Protein AF-A0A238BS65-F1 (afdb_monomer)

Organism: NCBI:txid387005

Mean predicted aligned error: 8.99 Å

Foldseek 3Di:
DPPQLFADDDLVRSCCQFPVVCVVVQVVFHWDFGPVPPPHDGDTDHVVNSNVSNVPRPLVVAQADADADAAEAEDEPPPPRPCQPVRQCSNVVRYPYPHYDYDYD

Nearest PDB structures (foldseek):
  8ptr-assembly1_A  TM=5.669E-01  e=5.454E-01  Homo sapiens
  8sdd-assembly2_B  TM=5.724E-01  e=1.061E+00  Dechloromonas aromatica RCB
  6qhz-assembly1_B  TM=4.611E-01  e=7.607E-01  Rhodopseudomonas palustris CGA009
  8skm-assembly2_C-2  TM=4.854E-01  e=1.385E+00  Lactobacillus helveticus

Radius of gyration: 14.83 Å; Cα contacts (8 Å, |Δi|>4): 124; chains: 1; bounding box: 31×24×40 Å

Sequence (105 aa):
MLLSPGVGLSLKSYIHTVMPQFWEKILAGKNVPHPSVEHRPSILVNRQCLQHFVDTCISNRMTSIPIHCPIRIMHGSDDKINLNLIFTKVFIKKSSSSNAKCEKI

Solvent-accessible surface area (backbone atoms only — not comparable to full-atom values): 6423 Å² total; per-residue (Å²): 134,86,86,63,79,66,61,70,47,53,64,67,58,45,34,60,70,71,42,50,95,43,44,70,47,29,75,71,61,36,75,41,70,48,75,93,35,87,89,52,85,70,51,67,45,32,44,66,63,50,44,52,46,43,75,64,33,63,62,67,75,42,84,60,43,95,40,86,57,78,42,80,46,78,45,61,72,79,55,85,62,84,48,73,61,58,32,52,48,52,49,47,72,27,29,70,36,92,52,68,47,78,48,78,88

Secondary structure (DSSP, 8-state):
----PPTT--HHHHHHHH-GGGHHHHHTT--EE-GGGTTSS--EE-HHHHHHHHHH-HHHH-S-B---S-EEEEE-TT----TTTHHHHHHHHHB--S-EEEEE-

pLDDT: mean 72.05, std 12.77, range [34.56, 91.25]

Structure (mmCIF, N/CA/C/O backbone):
data_AF-A0A238BS65-F1
#
_entry.id   AF-A0A238BS65-F1
#
loop_
_atom_site.group_PDB
_atom_site.id
_atom_site.type_symbol
_atom_site.label_atom_id
_atom_site.label_alt_id
_atom_site.label_comp_id
_atom_site.label_asym_id
_atom_site.label_entity_id
_atom_site.label_seq_id
_atom_site.pdbx_PDB_ins_code
_atom_site.Cartn_x
_atom_site.Cartn_y
_atom_site.Cartn_z
_atom_site.occupancy
_atom_site.B_iso_or_equiv
_atom_site.auth_seq_id
_atom_site.auth_comp_id
_atom_site.auth_asym_id
_atom_site.auth_atom_id
_atom_site.pdbx_PDB_model_num
ATOM 1 N N . MET A 1 1 ? 0.501 -14.663 3.303 1.00 34.56 1 MET A N 1
ATOM 2 C CA . MET A 1 1 ? 1.394 -13.491 3.195 1.00 34.56 1 MET A CA 1
ATOM 3 C C . MET A 1 1 ? 0.520 -12.288 2.878 1.00 34.56 1 MET A C 1
ATOM 5 O O . MET A 1 1 ? 0.063 -12.165 1.751 1.00 34.56 1 MET A O 1
ATOM 9 N N . LEU A 1 2 ? 0.167 -11.489 3.888 1.00 35.56 2 LEU A N 1
ATOM 10 C CA . LEU A 1 2 ? -0.665 -10.297 3.706 1.00 35.56 2 LEU A CA 1
ATOM 11 C C . LEU A 1 2 ? 0.229 -9.162 3.204 1.00 35.56 2 LEU A C 1
ATOM 13 O O . LEU A 1 2 ? 0.840 -8.442 3.986 1.00 35.56 2 LEU A O 1
ATOM 17 N N . LEU A 1 3 ? 0.319 -9.026 1.883 1.00 49.41 3 LEU A N 1
ATOM 18 C CA . LEU A 1 3 ? 0.840 -7.827 1.232 1.00 49.41 3 LEU A CA 1
ATOM 19 C C . LEU A 1 3 ? -0.214 -6.724 1.330 1.00 49.41 3 LEU A C 1
ATOM 21 O O . LEU A 1 3 ? -0.809 -6.355 0.325 1.00 49.41 3 LEU A O 1
ATOM 25 N N . SER A 1 4 ? -0.532 -6.274 2.540 1.00 50.16 4 SER A N 1
ATOM 26 C CA . SER A 1 4 ? -1.461 -5.163 2.717 1.00 50.16 4 SER A CA 1
ATOM 27 C C . SER A 1 4 ? -0.632 -3.880 2.768 1.00 50.16 4 SER A C 1
ATOM 29 O O . SER A 1 4 ? 0.064 -3.667 3.765 1.00 50.16 4 SER A O 1
ATOM 31 N N . PRO A 1 5 ? -0.636 -3.035 1.715 1.00 54.28 5 PRO A N 1
ATOM 32 C CA . PRO A 1 5 ? -0.209 -1.652 1.844 1.00 54.28 5 PRO A CA 1
ATOM 33 C C . PRO A 1 5 ? -0.926 -1.087 3.051 1.00 54.28 5 PRO A C 1
ATOM 35 O O . PRO A 1 5 ? -2.144 -1.208 3.152 1.00 54.28 5 PRO A O 1
ATOM 38 N N . GLY A 1 6 ? -0.199 -0.601 4.048 1.00 58.16 6 GLY A N 1
ATOM 39 C CA . GLY A 1 6 ? -0.918 -0.372 5.285 1.00 58.16 6 GLY A CA 1
ATOM 40 C C . GLY A 1 6 ? -1.960 0.740 5.162 1.00 58.16 6 GLY A C 1
ATOM 41 O O . GLY A 1 6 ? -2.075 1.498 4.193 1.00 58.16 6 GLY A O 1
ATOM 42 N N . VAL A 1 7 ? -2.786 0.750 6.186 1.00 64.50 7 VAL A N 1
ATOM 43 C CA . VAL A 1 7 ? -4.123 1.305 6.171 1.00 64.50 7 VAL A CA 1
ATOM 44 C C . VAL A 1 7 ? -4.115 2.836 6.061 1.00 64.50 7 VAL A C 1
ATOM 46 O O . VAL A 1 7 ? -3.536 3.518 6.899 1.00 64.50 7 VAL A O 1
ATOM 49 N N . GLY A 1 8 ? -4.829 3.393 5.076 1.00 65.88 8 GLY A N 1
ATOM 50 C CA . GLY A 1 8 ? -5.058 4.843 4.979 1.00 65.88 8 GLY A CA 1
ATOM 51 C C . GLY A 1 8 ? -3.931 5.658 4.335 1.00 65.88 8 GLY A C 1
ATOM 52 O O . GLY A 1 8 ? -3.814 6.851 4.611 1.00 65.88 8 GLY A O 1
ATOM 53 N N . LEU A 1 9 ? -3.095 5.047 3.491 1.00 72.06 9 LEU A N 1
ATOM 54 C CA . LEU A 1 9 ? -2.126 5.784 2.673 1.00 72.06 9 LEU A CA 1
ATOM 55 C C . LEU A 1 9 ? -2.671 6.108 1.288 1.00 72.06 9 LEU A C 1
ATOM 57 O O . LEU A 1 9 ? -3.411 5.332 0.683 1.00 72.06 9 LEU A O 1
ATOM 61 N N . SER A 1 10 ? -2.210 7.241 0.761 1.00 79.44 10 SER A N 1
ATOM 62 C CA . SER A 1 10 ? -2.243 7.486 -0.677 1.00 79.44 10 SER A CA 1
ATOM 63 C C . SER A 1 10 ? -1.233 6.582 -1.387 1.00 79.44 10 SER A C 1
ATOM 65 O O . SER A 1 10 ? -0.230 6.168 -0.796 1.00 79.44 10 SER A O 1
ATOM 67 N N . LEU A 1 11 ? -1.443 6.348 -2.684 1.00 81.81 11 LEU A N 1
ATOM 68 C CA . LEU A 1 11 ? -0.494 5.618 -3.525 1.00 81.81 11 LEU A CA 1
ATOM 69 C C . LEU A 1 11 ? 0.925 6.207 -3.430 1.00 81.81 11 LEU A C 1
ATOM 71 O O . LEU A 1 11 ? 1.899 5.474 -3.273 1.00 81.81 11 LEU A O 1
ATOM 75 N N . LYS A 1 12 ? 1.030 7.542 -3.461 1.00 85.12 12 LYS A N 1
ATOM 76 C CA . LYS A 1 12 ? 2.302 8.262 -3.333 1.00 85.12 12 LYS A CA 1
ATOM 77 C C . LYS A 1 12 ? 2.982 7.963 -2.002 1.00 85.12 12 LYS A C 1
ATOM 79 O O . LYS A 1 12 ? 4.139 7.554 -1.980 1.00 85.12 12 LYS A O 1
ATOM 84 N N . SER A 1 13 ? 2.257 8.147 -0.902 1.00 79.38 13 SER A N 1
ATOM 85 C CA . SER A 1 13 ? 2.793 7.930 0.442 1.00 79.38 13 SER A CA 1
ATOM 86 C C . SER A 1 13 ? 3.240 6.480 0.631 1.00 79.38 13 SER A C 1
ATOM 88 O O . SER A 1 13 ? 4.326 6.245 1.142 1.00 79.38 13 SER A O 1
ATOM 90 N N . TYR A 1 14 ? 2.457 5.515 0.144 1.00 79.19 14 TYR A N 1
ATOM 91 C CA . TYR A 1 14 ? 2.821 4.104 0.208 1.00 79.19 14 TYR A CA 1
ATOM 92 C C . TYR A 1 14 ? 4.127 3.793 -0.529 1.00 79.19 14 TYR A C 1
ATOM 94 O O . TYR A 1 14 ? 5.020 3.176 0.052 1.00 79.19 14 TYR A O 1
ATOM 102 N N . ILE A 1 15 ? 4.276 4.248 -1.777 1.00 83.94 15 ILE A N 1
ATOM 103 C CA . ILE A 1 15 ? 5.477 3.952 -2.567 1.00 83.94 15 ILE A CA 1
ATOM 104 C C . ILE A 1 15 ? 6.717 4.586 -1.933 1.00 83.94 15 ILE A C 1
ATOM 106 O O . ILE A 1 15 ? 7.719 3.897 -1.774 1.00 83.94 15 ILE A O 1
ATOM 110 N N . HIS A 1 16 ? 6.648 5.851 -1.507 1.00 84.12 16 HIS A N 1
ATOM 111 C CA . HIS A 1 16 ? 7.779 6.512 -0.846 1.00 84.12 16 HIS A CA 1
ATOM 112 C C . HIS A 1 16 ? 8.190 5.837 0.467 1.00 84.12 16 HIS A C 1
ATOM 114 O O . HIS A 1 16 ? 9.364 5.882 0.824 1.00 84.12 16 HIS A O 1
ATOM 120 N N . THR A 1 17 ? 7.250 5.224 1.189 1.00 75.56 17 THR A N 1
ATOM 121 C CA . THR A 1 17 ? 7.556 4.544 2.452 1.00 75.56 17 THR A CA 1
ATOM 122 C C . THR A 1 17 ? 8.071 3.124 2.247 1.00 75.56 17 THR A C 1
ATOM 124 O O . THR A 1 17 ? 8.999 2.711 2.933 1.00 75.56 17 THR A O 1
ATOM 127 N N . VAL A 1 18 ? 7.461 2.358 1.342 1.00 75.69 18 VAL A N 1
ATOM 128 C CA . VAL A 1 18 ? 7.718 0.914 1.229 1.00 75.69 18 VAL A CA 1
ATOM 129 C C . VAL A 1 18 ? 8.744 0.599 0.152 1.00 75.69 18 VAL A C 1
ATOM 131 O O . VAL A 1 18 ? 9.563 -0.295 0.331 1.00 75.69 18 VAL A O 1
ATOM 134 N N . MET A 1 19 ? 8.718 1.320 -0.965 1.00 82.94 19 MET A N 1
ATOM 135 C CA . MET A 1 19 ? 9.536 1.014 -2.136 1.00 82.94 19 MET A CA 1
ATOM 136 C C . MET A 1 19 ? 9.992 2.279 -2.885 1.00 82.94 19 MET A C 1
ATOM 138 O O . MET A 1 19 ? 9.740 2.409 -4.089 1.00 82.94 19 MET A O 1
ATOM 142 N N . PRO A 1 20 ? 10.668 3.225 -2.202 1.00 85.88 20 PRO A N 1
ATOM 143 C CA . PRO A 1 20 ? 11.045 4.511 -2.790 1.00 85.88 20 PRO A CA 1
ATOM 144 C C . PRO A 1 20 ? 11.887 4.358 -4.062 1.00 85.88 20 PRO A C 1
ATOM 146 O O . PRO A 1 20 ? 11.697 5.101 -5.023 1.00 85.88 20 PRO A O 1
ATOM 149 N N . GLN A 1 21 ? 12.747 3.337 -4.121 1.00 87.50 21 GLN A N 1
ATOM 150 C CA . GLN A 1 21 ? 13.591 3.019 -5.277 1.00 87.50 21 GLN A CA 1
ATOM 151 C C . GLN A 1 21 ? 12.805 2.654 -6.548 1.00 87.50 21 GLN A C 1
ATOM 153 O O . GLN A 1 21 ? 13.362 2.646 -7.646 1.00 87.50 21 GLN A O 1
ATOM 158 N N . PHE A 1 22 ? 11.518 2.326 -6.417 1.00 88.75 22 PHE A N 1
ATOM 159 C CA . PHE A 1 22 ? 10.657 1.932 -7.527 1.00 88.75 22 PHE A CA 1
ATOM 160 C C . PHE A 1 22 ? 9.662 3.015 -7.949 1.00 88.75 22 PHE A C 1
ATOM 162 O O . PHE A 1 22 ? 8.890 2.767 -8.873 1.00 88.75 22 PHE A O 1
ATOM 169 N N . TRP A 1 23 ? 9.712 4.214 -7.356 1.00 88.81 23 TRP A N 1
ATOM 170 C CA . TRP A 1 23 ? 8.797 5.322 -7.661 1.00 88.81 23 TRP A CA 1
ATOM 171 C C . TRP A 1 23 ? 8.659 5.600 -9.163 1.00 88.81 23 TRP A C 1
ATOM 173 O O . TRP A 1 23 ? 7.577 5.424 -9.723 1.00 88.81 23 TRP A O 1
ATOM 183 N N . GLU A 1 24 ? 9.764 5.925 -9.839 1.00 90.88 24 GLU A N 1
ATOM 184 C CA . GLU A 1 24 ? 9.764 6.237 -11.277 1.00 90.88 24 GLU A CA 1
ATOM 185 C C . GLU A 1 24 ? 9.281 5.059 -12.134 1.00 90.88 24 GLU A C 1
ATOM 187 O O . GLU A 1 24 ? 8.542 5.225 -13.105 1.00 90.88 24 GLU A O 1
ATOM 192 N N . LYS A 1 25 ? 9.647 3.829 -11.751 1.00 90.62 25 LYS A N 1
ATOM 193 C CA . LYS A 1 2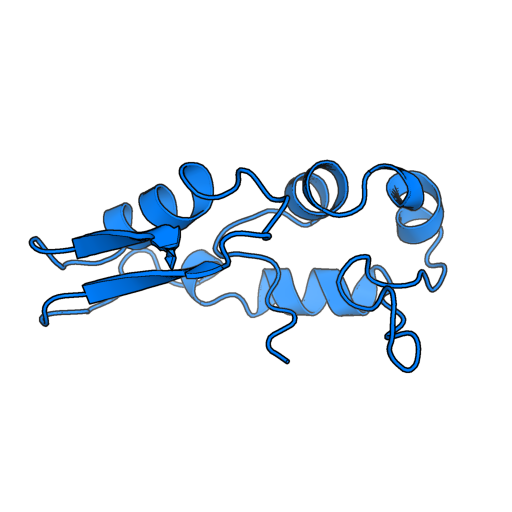5 ? 9.235 2.618 -12.475 1.00 90.62 25 LYS A CA 1
ATOM 194 C C . LYS A 1 25 ? 7.730 2.381 -12.352 1.00 90.62 25 LYS A C 1
ATOM 196 O O . LYS A 1 25 ? 7.094 2.045 -13.348 1.00 90.62 25 LYS A O 1
ATOM 201 N N . ILE A 1 26 ? 7.159 2.591 -11.167 1.00 89.38 26 ILE A N 1
ATOM 202 C CA . ILE A 1 26 ? 5.719 2.460 -10.931 1.00 89.38 26 ILE A CA 1
ATOM 203 C C . ILE A 1 26 ? 4.951 3.570 -11.651 1.00 89.38 26 ILE A C 1
ATOM 205 O O . ILE A 1 26 ? 3.928 3.282 -12.272 1.00 89.38 26 ILE A O 1
ATOM 209 N N . LEU A 1 27 ? 5.437 4.818 -11.627 1.00 88.25 27 LEU A N 1
ATOM 210 C CA . LEU A 1 27 ? 4.818 5.918 -12.376 1.00 88.25 27 LEU A CA 1
ATOM 211 C C . LEU A 1 27 ? 4.775 5.636 -13.881 1.00 88.25 27 LEU A C 1
ATOM 213 O O . LEU A 1 27 ? 3.750 5.888 -14.514 1.00 88.25 27 LEU A O 1
ATOM 217 N N . ALA A 1 28 ? 5.838 5.032 -14.415 1.00 90.69 28 ALA A N 1
ATOM 218 C CA . ALA A 1 28 ? 5.922 4.567 -15.797 1.00 90.69 28 ALA A CA 1
ATOM 219 C C . ALA A 1 28 ? 5.097 3.292 -16.089 1.00 90.69 28 ALA A C 1
ATOM 221 O O . ALA A 1 28 ? 5.210 2.731 -17.176 1.00 90.69 28 ALA A O 1
ATOM 222 N N . GLY A 1 29 ? 4.304 2.794 -15.131 1.00 88.44 29 GLY A N 1
ATOM 223 C CA . GLY A 1 29 ? 3.448 1.617 -15.302 1.00 88.44 29 GLY A CA 1
ATOM 224 C C . GLY A 1 29 ? 4.194 0.280 -15.337 1.00 88.44 29 GLY A C 1
ATOM 225 O O . GLY A 1 29 ? 3.603 -0.736 -15.697 1.00 88.44 29 GLY A O 1
ATOM 226 N N . LYS A 1 30 ? 5.480 0.250 -14.967 1.00 91.25 30 LYS A N 1
ATOM 227 C CA . LYS A 1 30 ? 6.279 -0.981 -14.973 1.00 91.25 30 LYS A CA 1
ATOM 228 C C . LYS A 1 30 ? 5.938 -1.864 -13.774 1.00 91.25 30 LYS A C 1
ATOM 230 O O . LYS A 1 30 ? 5.637 -1.379 -12.683 1.00 91.25 30 LYS A O 1
ATOM 235 N N . ASN A 1 31 ? 6.062 -3.170 -13.981 1.00 89.94 31 ASN A N 1
ATOM 236 C CA . ASN A 1 31 ? 6.016 -4.160 -12.913 1.00 89.94 31 ASN A CA 1
ATOM 237 C C . ASN A 1 31 ? 7.324 -4.115 -12.109 1.00 89.94 31 ASN A C 1
ATOM 239 O O . ASN A 1 31 ? 8.413 -4.119 -12.690 1.00 89.94 31 ASN A O 1
ATOM 243 N N . VAL A 1 32 ? 7.224 -4.084 -10.782 1.00 88.00 32 VAL A N 1
ATOM 244 C CA . VAL A 1 32 ? 8.373 -4.054 -9.866 1.00 88.00 32 VAL A CA 1
ATOM 245 C C . VAL A 1 32 ? 8.217 -5.107 -8.771 1.00 88.00 32 VAL A C 1
ATOM 247 O O . VAL A 1 32 ? 7.090 -5.395 -8.368 1.00 88.00 32 VAL A O 1
ATOM 250 N N . PRO A 1 33 ? 9.312 -5.703 -8.274 1.00 84.62 33 PRO A N 1
ATOM 251 C CA . PRO A 1 33 ? 9.231 -6.665 -7.184 1.00 84.62 33 PRO A CA 1
ATOM 252 C C . PRO A 1 33 ? 8.838 -5.968 -5.876 1.00 84.62 33 PRO A C 1
ATOM 254 O O . PRO A 1 33 ? 9.400 -4.932 -5.518 1.00 84.62 33 PRO A O 1
ATOM 257 N N . HIS A 1 34 ? 7.887 -6.546 -5.143 1.00 79.44 34 HIS A N 1
ATOM 258 C CA . HIS A 1 34 ? 7.542 -6.062 -3.810 1.00 79.44 34 HIS A CA 1
ATOM 259 C C . HIS A 1 34 ? 8.700 -6.350 -2.825 1.00 79.44 34 HIS A C 1
ATOM 261 O O . HIS A 1 34 ? 9.229 -7.456 -2.812 1.00 79.44 34 HIS A O 1
ATOM 267 N N . PRO A 1 35 ? 9.106 -5.413 -1.955 1.00 70.75 35 PRO A N 1
ATOM 268 C CA . PRO A 1 35 ? 10.269 -5.593 -1.076 1.00 70.75 35 PRO A CA 1
ATOM 269 C C . PRO A 1 35 ? 10.087 -6.698 -0.022 1.00 70.75 35 PRO A C 1
ATOM 271 O O . PRO A 1 35 ? 11.059 -7.297 0.415 1.00 70.75 35 PRO A O 1
ATOM 274 N N . SER A 1 36 ? 8.851 -7.034 0.359 1.00 66.00 36 SER A N 1
ATOM 275 C CA . SER A 1 36 ? 8.574 -8.108 1.333 1.00 66.00 36 SER A CA 1
ATOM 276 C C . SER A 1 36 ? 8.853 -9.540 0.845 1.00 66.00 36 SER A C 1
ATOM 278 O O . SER A 1 36 ? 8.652 -10.468 1.621 1.00 66.00 36 SER A O 1
ATOM 280 N N . VAL A 1 37 ? 9.264 -9.755 -0.412 1.00 62.62 37 VAL A N 1
ATOM 281 C CA . VAL A 1 37 ? 9.516 -11.095 -0.993 1.0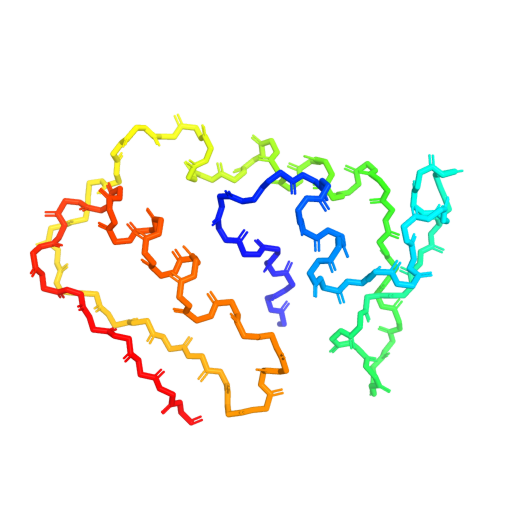0 62.62 37 VAL A CA 1
ATOM 282 C C . VAL A 1 37 ? 11.002 -11.389 -1.254 1.00 62.62 37 VAL A C 1
ATOM 284 O O . VAL A 1 37 ? 11.300 -12.172 -2.148 1.00 62.62 37 VAL A O 1
ATOM 287 N N . GLU A 1 38 ? 11.941 -10.845 -0.464 1.00 55.97 38 GLU A N 1
ATOM 288 C CA . GLU A 1 38 ? 13.400 -11.078 -0.626 1.00 55.97 38 GLU A CA 1
ATOM 289 C C . GLU A 1 38 ? 13.812 -12.568 -0.785 1.00 55.97 38 GLU A C 1
ATOM 291 O O . GLU A 1 38 ? 14.864 -12.843 -1.358 1.00 55.97 38 GLU A O 1
ATOM 296 N N . HIS A 1 39 ? 12.981 -13.542 -0.372 1.00 58.91 39 HIS A N 1
ATOM 297 C CA . HIS A 1 39 ? 13.283 -14.985 -0.434 1.00 58.91 39 HIS A CA 1
ATOM 298 C C . HIS A 1 39 ? 12.170 -15.885 -1.024 1.00 58.91 39 HIS A C 1
ATOM 300 O O . HIS A 1 39 ? 12.121 -17.079 -0.730 1.00 58.91 39 HIS A O 1
ATOM 306 N N . ARG A 1 40 ? 11.229 -15.348 -1.815 1.00 57.56 40 ARG A N 1
ATOM 307 C CA . ARG A 1 40 ? 10.088 -16.106 -2.396 1.00 57.56 40 ARG A CA 1
ATOM 308 C C . ARG A 1 40 ? 9.845 -15.704 -3.858 1.00 57.56 40 ARG A C 1
ATOM 310 O O . ARG A 1 40 ? 10.384 -14.675 -4.262 1.00 57.56 40 ARG A O 1
ATOM 317 N N . PRO A 1 41 ? 9.060 -16.464 -4.662 1.00 59.28 41 PRO A N 1
ATOM 318 C CA . PRO A 1 41 ? 8.695 -16.040 -6.015 1.00 59.28 41 PRO A CA 1
ATOM 319 C C . PRO A 1 41 ? 8.243 -14.580 -6.002 1.00 59.28 41 PRO A C 1
ATOM 321 O O . PRO A 1 41 ? 7.387 -14.186 -5.205 1.00 59.28 41 PRO A O 1
ATOM 324 N N . SER A 1 42 ? 8.909 -13.776 -6.827 1.00 66.81 42 SER A N 1
ATOM 325 C CA . SER A 1 42 ? 8.826 -12.325 -6.802 1.00 66.81 42 SER A CA 1
ATOM 326 C C . SER A 1 42 ? 7.410 -11.884 -7.144 1.00 66.81 42 SER A C 1
ATOM 328 O O . SER A 1 42 ? 6.981 -11.904 -8.295 1.00 66.81 42 SER A O 1
ATOM 330 N N . ILE A 1 43 ? 6.663 -11.471 -6.122 1.00 76.31 43 ILE A N 1
ATOM 331 C CA . ILE A 1 43 ? 5.373 -10.826 -6.321 1.00 76.31 43 ILE A CA 1
ATOM 332 C C . ILE A 1 43 ? 5.641 -9.481 -6.986 1.00 76.31 43 ILE A C 1
ATOM 334 O O . ILE A 1 43 ? 6.279 -8.596 -6.407 1.00 76.31 43 ILE A O 1
ATOM 338 N N . LEU A 1 44 ? 5.174 -9.361 -8.223 1.00 84.94 44 LEU A N 1
ATOM 339 C CA . LEU A 1 44 ? 5.267 -8.142 -9.000 1.00 84.94 44 LEU A CA 1
ATOM 340 C C . LEU A 1 44 ? 4.056 -7.261 -8.713 1.00 84.94 44 LEU A C 1
ATOM 342 O O . LEU A 1 44 ? 2.914 -7.715 -8.754 1.00 84.94 44 LEU A O 1
ATOM 346 N N . VAL A 1 45 ? 4.317 -5.989 -8.448 1.00 86.44 45 VAL A N 1
ATOM 347 C CA . VAL A 1 45 ? 3.295 -4.958 -8.284 1.00 86.44 45 VAL A CA 1
ATOM 348 C C . VAL A 1 45 ? 3.463 -3.893 -9.356 1.00 86.44 45 VAL A C 1
ATOM 350 O O . VAL A 1 45 ? 4.566 -3.634 -9.834 1.00 86.44 45 VAL A O 1
ATOM 353 N N . ASN A 1 46 ? 2.360 -3.260 -9.732 1.00 88.88 46 ASN A N 1
ATOM 354 C CA . ASN A 1 46 ? 2.348 -2.110 -10.625 1.00 88.88 46 ASN A CA 1
ATOM 355 C C . ASN A 1 46 ? 1.372 -1.053 -10.110 1.00 88.88 46 ASN A C 1
ATOM 357 O O . ASN A 1 46 ? 0.649 -1.262 -9.131 1.00 88.88 46 ASN A O 1
ATOM 361 N N . ARG A 1 47 ? 1.339 0.090 -10.796 1.00 89.19 47 ARG A N 1
ATOM 362 C CA . ARG A 1 47 ? 0.483 1.219 -10.429 1.00 89.19 47 ARG A CA 1
ATOM 363 C C . ARG A 1 47 ? -0.989 0.832 -10.293 1.00 89.19 47 ARG A C 1
ATOM 365 O O . ARG A 1 47 ? -1.622 1.278 -9.345 1.00 89.19 47 ARG A O 1
ATOM 372 N N . GLN A 1 48 ? -1.527 0.027 -11.206 1.00 89.31 48 GLN A N 1
ATOM 373 C CA . GLN A 1 48 ? -2.944 -0.335 -11.202 1.00 89.31 48 GLN A CA 1
ATOM 374 C C . GLN A 1 48 ? -3.295 -1.198 -9.988 1.00 89.31 48 GLN A C 1
ATOM 376 O O . GLN A 1 48 ? -4.270 -0.908 -9.301 1.00 89.31 48 GLN A O 1
ATOM 381 N N . CYS A 1 49 ? -2.478 -2.208 -9.680 1.00 85.06 49 CYS A N 1
ATOM 382 C CA . CYS A 1 49 ? -2.679 -3.058 -8.506 1.00 85.06 49 CYS A CA 1
ATOM 383 C C . CYS A 1 49 ? -2.626 -2.244 -7.206 1.00 85.06 49 CYS A C 1
ATOM 385 O O . CYS A 1 49 ? -3.477 -2.404 -6.331 1.00 85.06 49 CYS A O 1
ATOM 387 N N . LEU A 1 50 ? -1.649 -1.340 -7.093 1.00 85.12 50 LEU A N 1
ATOM 388 C CA . LEU A 1 50 ? -1.499 -0.492 -5.913 1.00 85.12 50 LEU A CA 1
ATOM 389 C C . LEU A 1 50 ? -2.629 0.541 -5.794 1.00 85.12 50 LEU A C 1
ATOM 391 O O . LEU A 1 50 ? -3.117 0.784 -4.694 1.00 85.12 50 LEU A O 1
ATOM 395 N N . GLN A 1 51 ? -3.079 1.121 -6.911 1.00 85.94 51 GLN A N 1
ATOM 396 C CA . GLN A 1 51 ? -4.214 2.045 -6.926 1.00 85.94 51 GLN A CA 1
ATOM 397 C C . GLN A 1 51 ? -5.510 1.333 -6.528 1.00 85.94 51 GLN A C 1
ATOM 399 O O . GLN A 1 51 ? -6.223 1.815 -5.655 1.00 85.94 51 GLN A O 1
ATOM 404 N N . HIS A 1 52 ? -5.765 0.143 -7.081 1.00 85.50 52 HIS A N 1
ATOM 405 C CA . HIS A 1 52 ? -6.927 -0.665 -6.719 1.00 85.50 52 HIS A CA 1
ATOM 406 C C . HIS A 1 52 ? -6.965 -0.966 -5.217 1.00 85.50 52 HIS A C 1
ATOM 408 O O . HIS A 1 52 ? -8.019 -0.874 -4.588 1.00 85.50 52 HIS A O 1
ATOM 414 N N . PHE A 1 53 ? -5.815 -1.266 -4.612 1.00 78.75 53 PHE A N 1
ATOM 415 C CA . PHE A 1 53 ? -5.739 -1.410 -3.164 1.00 78.75 53 PHE A CA 1
ATOM 416 C C . PHE A 1 53 ? -6.133 -0.117 -2.430 1.00 78.75 53 PHE A C 1
ATOM 418 O O . PHE A 1 53 ? -6.951 -0.152 -1.513 1.00 78.75 53 PHE A O 1
ATOM 425 N N . VAL A 1 54 ? -5.574 1.031 -2.826 1.00 79.88 54 VAL A N 1
ATOM 426 C CA . VAL A 1 54 ? -5.887 2.326 -2.197 1.00 79.88 54 VAL A CA 1
ATOM 427 C C . VAL A 1 54 ? -7.389 2.625 -2.283 1.00 79.88 54 VAL A C 1
ATOM 429 O O . VAL A 1 54 ? -7.981 3.052 -1.290 1.00 79.88 54 VAL A O 1
ATOM 432 N N . ASP A 1 55 ? -8.022 2.321 -3.414 1.00 81.81 55 ASP A N 1
ATOM 433 C CA . ASP A 1 55 ? -9.451 2.565 -3.653 1.00 81.81 55 ASP A CA 1
ATOM 434 C C . ASP A 1 55 ? -10.368 1.589 -2.892 1.00 81.81 55 ASP A C 1
ATOM 436 O O . ASP A 1 55 ? -11.521 1.898 -2.564 1.00 81.81 55 ASP A O 1
ATOM 440 N N . THR A 1 56 ? -9.878 0.378 -2.617 1.00 79.00 56 THR A N 1
ATOM 441 C CA . THR A 1 56 ? -10.598 -0.662 -1.860 1.00 79.00 56 THR A CA 1
ATOM 442 C C . THR A 1 56 ? -10.297 -0.632 -0.364 1.00 79.00 56 THR A C 1
ATOM 444 O O . THR A 1 56 ? -10.996 -1.286 0.410 1.00 79.00 56 THR A O 1
ATOM 447 N N . CYS A 1 57 ? -9.315 0.162 0.073 1.00 76.75 57 CYS A N 1
ATOM 448 C CA . CYS A 1 57 ? -8.947 0.279 1.475 1.00 76.75 57 CYS A CA 1
ATOM 449 C C . CYS A 1 57 ? -10.138 0.774 2.305 1.00 76.75 57 CYS A C 1
ATOM 451 O O . CYS A 1 57 ? -10.638 1.888 2.124 1.00 76.75 57 CYS A O 1
ATOM 453 N N . ILE A 1 58 ? -10.566 -0.044 3.268 1.00 71.88 58 ILE A N 1
ATOM 454 C CA . ILE A 1 58 ? -11.744 0.241 4.093 1.00 71.88 58 ILE A CA 1
ATOM 455 C C . ILE A 1 58 ? -11.602 1.560 4.870 1.00 71.88 58 ILE A C 1
ATOM 457 O O . ILE A 1 58 ? -12.565 2.309 5.026 1.00 71.88 58 ILE A O 1
ATOM 461 N N . SER A 1 59 ? -10.375 1.912 5.257 1.00 69.31 59 SER A N 1
ATOM 462 C CA . SER A 1 59 ? -10.083 3.174 5.934 1.00 69.31 59 SER A CA 1
ATOM 463 C C . SER A 1 59 ? -10.124 4.390 5.026 1.00 69.31 59 SER A C 1
ATOM 465 O O . SER A 1 59 ? -10.182 5.493 5.549 1.00 69.31 59 SER A O 1
ATOM 467 N N . ASN A 1 60 ? -10.117 4.243 3.704 1.00 70.81 60 ASN A N 1
ATOM 468 C CA . ASN A 1 60 ? -10.370 5.369 2.804 1.00 70.81 60 ASN A CA 1
ATOM 469 C C . ASN A 1 60 ? -11.874 5.575 2.578 1.00 70.81 60 ASN A C 1
ATOM 471 O O . ASN A 1 60 ? -12.305 6.703 2.367 1.00 70.81 60 ASN A O 1
ATOM 475 N N . ARG A 1 61 ? -12.681 4.512 2.692 1.00 72.06 61 ARG A N 1
ATOM 476 C CA . ARG A 1 61 ? -14.138 4.563 2.487 1.00 72.06 61 ARG A CA 1
ATOM 477 C C . ARG A 1 61 ? -14.919 4.973 3.730 1.00 72.06 61 ARG A C 1
ATOM 479 O O . ARG A 1 61 ? -15.943 5.635 3.611 1.00 72.06 61 ARG A O 1
ATOM 486 N N . MET A 1 62 ? -14.460 4.575 4.914 1.00 71.44 62 MET A N 1
ATOM 487 C CA . MET A 1 62 ? -15.208 4.787 6.153 1.00 71.44 62 MET A CA 1
ATOM 488 C C . MET A 1 62 ? -14.661 5.975 6.946 1.00 71.44 62 MET A C 1
ATOM 490 O O . MET A 1 62 ? -13.451 6.110 7.156 1.00 71.44 62 MET A O 1
ATOM 494 N N . THR A 1 63 ? -15.560 6.845 7.406 1.00 72.25 63 THR A N 1
ATOM 495 C CA . THR A 1 63 ? -15.247 7.926 8.354 1.00 72.25 63 THR A CA 1
ATOM 496 C C . THR A 1 63 ? -14.983 7.375 9.755 1.00 72.25 63 THR A C 1
ATOM 498 O O . THR A 1 63 ? -14.088 7.872 10.434 1.00 72.25 63 THR A O 1
ATOM 501 N N . SER A 1 64 ? -15.695 6.310 10.138 1.00 77.31 64 SER A N 1
ATOM 502 C CA . SER A 1 64 ? -15.536 5.568 11.390 1.00 77.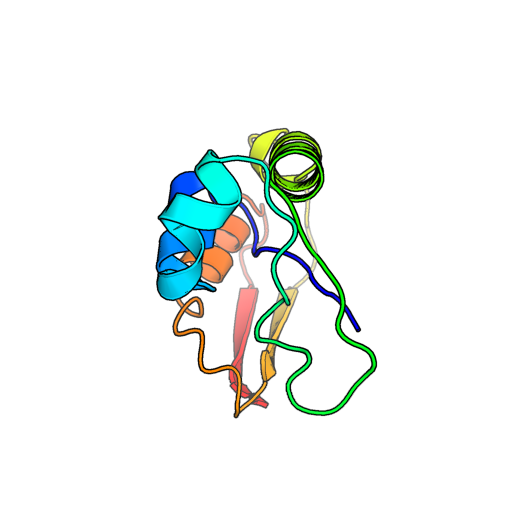31 64 SER A CA 1
ATOM 503 C C . SER A 1 64 ? -15.638 4.059 11.142 1.00 77.31 64 SER A C 1
ATOM 505 O O . SER A 1 64 ? -16.412 3.618 10.293 1.00 77.31 64 SER A O 1
ATOM 507 N N . ILE A 1 65 ? -14.846 3.269 11.867 1.00 75.88 65 ILE A N 1
ATOM 508 C CA . ILE A 1 65 ? -14.860 1.805 11.850 1.00 75.88 65 ILE A CA 1
ATOM 509 C C . ILE A 1 65 ? -15.557 1.346 13.142 1.00 75.88 65 ILE A C 1
ATOM 511 O O . ILE A 1 65 ? -14.994 1.566 14.219 1.00 75.88 65 ILE A O 1
ATOM 515 N N . PRO A 1 66 ? -16.754 0.726 13.066 1.00 75.38 66 PRO A N 1
ATOM 516 C CA . PRO A 1 66 ? -17.580 0.400 14.231 1.00 75.38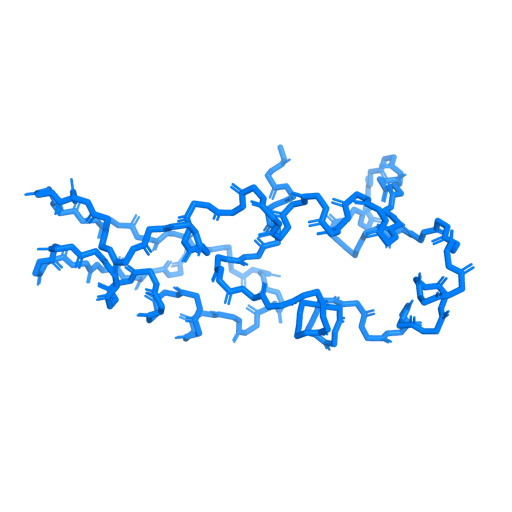 66 PRO A CA 1
ATOM 517 C C . PRO A 1 66 ? -17.049 -0.841 14.960 1.00 75.38 66 PRO A C 1
ATOM 519 O O . PRO A 1 66 ? -17.634 -1.922 14.928 1.00 75.38 66 PRO A O 1
ATOM 522 N N . ILE A 1 67 ? -15.883 -0.700 15.586 1.00 76.81 67 ILE A N 1
ATOM 523 C CA . ILE A 1 67 ? -15.275 -1.737 16.415 1.00 76.81 67 ILE A CA 1
ATOM 524 C C . ILE A 1 67 ? -15.566 -1.394 17.872 1.00 76.81 67 ILE A C 1
ATOM 526 O O . ILE A 1 67 ? -15.147 -0.348 18.369 1.00 76.81 67 ILE A O 1
ATOM 530 N N . HIS A 1 68 ? -16.287 -2.289 18.544 1.00 77.50 68 HIS A N 1
ATOM 531 C CA . HIS A 1 68 ? -16.706 -2.143 19.943 1.00 77.50 68 HIS A CA 1
ATOM 532 C C . HIS A 1 68 ? -15.977 -3.102 20.893 1.00 77.50 68 HIS A C 1
ATOM 534 O O . HIS A 1 68 ? -16.253 -3.123 22.088 1.00 77.50 68 HIS A O 1
ATOM 540 N N . CYS A 1 69 ? -15.043 -3.897 20.372 1.00 78.00 69 CYS A N 1
ATOM 541 C CA . CYS A 1 69 ? -14.213 -4.800 21.157 1.00 78.00 69 CYS A CA 1
ATOM 542 C C . CYS A 1 69 ? -12.785 -4.245 21.334 1.00 78.00 69 CYS A C 1
ATOM 544 O O . CYS A 1 69 ? -12.352 -3.371 20.568 1.00 78.00 69 CYS A O 1
ATOM 546 N N . PRO A 1 70 ? -12.037 -4.733 22.341 1.00 80.81 70 PRO A N 1
ATOM 547 C CA . PRO A 1 70 ? -10.612 -4.447 22.465 1.00 80.81 70 PRO A CA 1
ATOM 548 C C . PRO A 1 70 ? -9.846 -4.898 21.219 1.00 80.81 70 PRO A C 1
ATOM 550 O O . PRO A 1 70 ? -10.091 -5.982 20.689 1.00 80.81 70 PRO A O 1
ATOM 553 N N . ILE A 1 71 ? -8.897 -4.077 20.770 1.00 76.81 71 ILE A N 1
ATOM 554 C CA . ILE A 1 71 ? -8.108 -4.340 19.562 1.00 76.81 71 ILE A CA 1
ATOM 555 C C . ILE A 1 71 ? -6.649 -4.539 19.958 1.00 76.81 71 ILE A C 1
ATOM 557 O O . ILE A 1 71 ? -6.056 -3.679 20.612 1.00 76.81 71 ILE A O 1
ATOM 561 N N . ARG A 1 72 ? -6.047 -5.645 19.513 1.00 73.62 72 ARG A N 1
ATOM 562 C CA . ARG A 1 72 ? -4.597 -5.859 19.580 1.00 73.62 72 ARG A CA 1
ATOM 563 C C . ARG A 1 72 ? -4.019 -5.770 18.174 1.00 73.62 72 ARG A C 1
ATOM 565 O O . ARG A 1 72 ? -4.413 -6.530 17.294 1.00 73.62 72 ARG A O 1
ATOM 572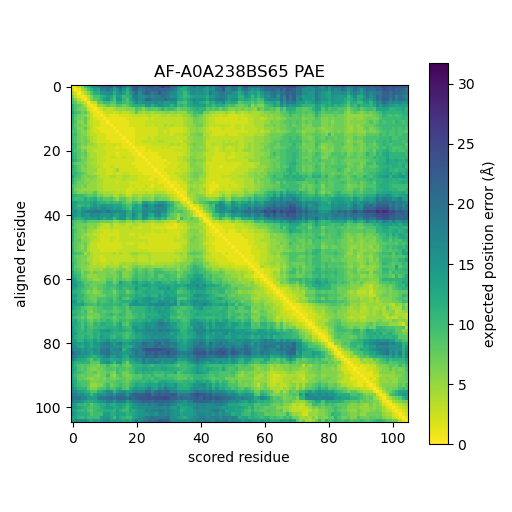 N N . ILE A 1 73 ? -3.108 -4.828 17.966 1.00 73.88 73 ILE A N 1
ATOM 573 C CA . ILE A 1 73 ? -2.397 -4.634 16.703 1.00 73.88 73 ILE A CA 1
ATOM 574 C C . ILE A 1 73 ? -1.014 -5.253 16.868 1.00 73.88 73 ILE A C 1
ATOM 576 O O . ILE A 1 73 ? -0.261 -4.863 17.759 1.00 73.88 73 ILE A O 1
ATOM 580 N N . MET A 1 74 ? -0.715 -6.237 16.025 1.00 66.50 74 MET A N 1
ATOM 581 C CA . MET A 1 74 ? 0.540 -6.979 16.037 1.00 66.50 74 MET A CA 1
ATOM 582 C C . MET A 1 74 ? 1.354 -6.643 14.791 1.00 66.50 74 MET A C 1
ATOM 584 O O . MET A 1 74 ? 0.803 -6.618 13.688 1.00 66.50 74 MET A O 1
ATOM 588 N N . HIS A 1 75 ? 2.652 -6.410 14.964 1.00 64.50 75 HIS A N 1
ATOM 589 C CA . HIS A 1 75 ? 3.589 -6.214 13.860 1.00 64.50 75 HIS A CA 1
ATOM 590 C C . HIS A 1 75 ? 4.879 -7.007 14.105 1.00 64.50 75 HIS A C 1
ATOM 592 O O . HIS A 1 75 ? 5.236 -7.276 15.255 1.00 64.50 75 HIS A O 1
ATOM 598 N N . GLY A 1 76 ? 5.554 -7.399 13.025 1.00 60.41 76 GLY A N 1
ATOM 599 C CA . GLY A 1 76 ? 6.762 -8.213 13.091 1.00 60.41 76 GLY A CA 1
ATOM 600 C C . GLY A 1 76 ? 7.964 -7.426 13.602 1.00 60.41 76 GLY A C 1
ATOM 601 O O . GLY A 1 76 ? 8.087 -6.214 13.376 1.00 60.41 76 GLY A O 1
ATOM 602 N N . SER A 1 77 ? 8.881 -8.126 14.269 1.00 61.03 77 SER A N 1
ATOM 603 C CA . SER A 1 77 ? 10.109 -7.541 14.811 1.00 61.03 77 SER A CA 1
ATOM 604 C C . SER A 1 77 ? 10.987 -6.927 13.715 1.00 61.03 77 SER A C 1
ATOM 606 O O . SER A 1 77 ? 11.543 -5.834 13.893 1.00 61.03 77 SER A O 1
ATOM 608 N N . ASP A 1 78 ? 11.019 -7.624 12.576 1.00 58.59 78 ASP A N 1
ATOM 609 C CA . ASP A 1 78 ? 11.813 -7.349 11.376 1.00 58.59 78 ASP A CA 1
ATOM 610 C C . ASP A 1 78 ? 11.077 -6.508 10.329 1.00 58.59 78 ASP A C 1
ATOM 612 O O . ASP A 1 78 ? 11.608 -6.263 9.240 1.00 58.59 78 ASP A O 1
ATOM 616 N N . ASP A 1 79 ? 9.865 -6.036 10.637 1.00 58.84 79 ASP A N 1
ATOM 617 C CA . ASP A 1 79 ? 9.177 -5.081 9.778 1.00 58.84 79 ASP A CA 1
ATOM 618 C C . ASP A 1 79 ? 9.997 -3.778 9.772 1.00 58.84 79 ASP A C 1
ATOM 620 O O . ASP A 1 79 ? 9.836 -2.899 10.619 1.00 58.84 79 ASP A O 1
ATOM 624 N N . LYS A 1 80 ? 10.893 -3.643 8.778 1.00 52.72 80 LYS A N 1
ATOM 625 C CA . LYS A 1 80 ? 11.729 -2.446 8.502 1.00 52.72 80 LYS A CA 1
ATOM 626 C C . LYS A 1 80 ? 10.901 -1.175 8.340 1.00 52.72 80 LYS A C 1
ATOM 628 O O . LYS A 1 80 ? 11.402 -0.052 8.355 1.00 52.72 80 LYS A O 1
ATOM 633 N N . ILE A 1 81 ? 9.613 -1.369 8.139 1.00 54.72 81 ILE A N 1
ATOM 634 C CA . ILE A 1 81 ? 8.641 -0.332 8.012 1.00 54.72 81 ILE A CA 1
ATOM 635 C C . ILE A 1 81 ? 8.345 0.248 9.405 1.00 54.72 81 ILE A C 1
ATOM 637 O O . ILE A 1 81 ? 7.532 -0.270 10.167 1.00 54.72 81 ILE A O 1
ATOM 641 N N . ASN A 1 82 ? 8.909 1.422 9.686 1.00 50.88 82 ASN A N 1
ATOM 642 C CA . ASN A 1 82 ? 8.561 2.264 10.838 1.00 50.88 82 ASN A CA 1
ATOM 643 C C . ASN A 1 82 ? 7.154 2.909 10.683 1.00 50.88 82 ASN A C 1
ATOM 645 O O . ASN A 1 82 ? 6.918 4.064 11.027 1.00 50.88 82 ASN A O 1
ATOM 649 N N . LEU A 1 83 ? 6.196 2.168 10.110 1.00 50.88 83 LEU A N 1
ATOM 650 C CA . LEU A 1 83 ? 4.793 2.554 9.921 1.00 50.88 83 LEU A CA 1
ATOM 651 C C . LEU A 1 83 ? 3.954 2.373 11.195 1.00 50.88 83 LEU A C 1
ATOM 653 O O . LEU A 1 83 ? 2.772 2.728 11.225 1.00 50.88 83 LEU A O 1
ATOM 657 N N . ASN A 1 84 ? 4.606 1.891 12.253 1.00 50.91 84 ASN A N 1
ATOM 658 C CA . ASN A 1 84 ? 4.080 1.613 13.582 1.00 50.91 84 ASN A CA 1
ATOM 659 C C . ASN A 1 84 ? 3.279 2.772 14.191 1.00 50.91 84 ASN A C 1
ATOM 661 O O . ASN A 1 84 ? 2.361 2.568 14.980 1.00 50.91 84 ASN A O 1
ATOM 665 N N . LEU A 1 85 ? 3.603 4.009 13.807 1.00 53.09 85 LEU A N 1
ATOM 666 C CA . LEU A 1 85 ? 2.923 5.193 14.314 1.00 53.09 85 LEU A CA 1
ATOM 667 C C . LEU A 1 85 ? 1.828 5.706 13.386 1.00 53.09 85 LEU A C 1
ATOM 669 O O . LEU A 1 85 ? 0.847 6.231 13.888 1.00 53.09 85 LEU A O 1
ATOM 673 N N . ILE A 1 86 ? 1.951 5.596 12.064 1.00 57.84 86 ILE A N 1
ATOM 674 C CA . ILE A 1 86 ? 0.991 6.253 11.164 1.00 57.84 86 ILE A CA 1
ATOM 675 C C . ILE A 1 86 ? -0.249 5.379 10.977 1.00 57.84 86 ILE A C 1
ATOM 677 O O . ILE A 1 86 ? -1.360 5.855 11.199 1.00 57.84 86 ILE A O 1
ATOM 681 N N . PHE A 1 87 ? -0.087 4.092 10.658 1.00 66.25 87 PHE A N 1
ATOM 682 C CA . PHE A 1 87 ? -1.234 3.206 10.426 1.00 66.25 87 PHE A CA 1
ATOM 683 C C . PHE A 1 87 ? -2.040 2.951 11.674 1.00 66.25 87 PHE A C 1
ATOM 685 O O . PHE A 1 87 ? -3.261 3.075 11.660 1.00 66.25 87 PHE A O 1
ATOM 692 N N . THR A 1 88 ? -1.341 2.620 12.753 1.00 67.00 88 THR A N 1
ATOM 693 C CA . THR A 1 88 ? -1.954 2.337 14.039 1.00 67.00 88 THR A CA 1
ATOM 694 C C . THR A 1 88 ? -2.714 3.568 14.517 1.00 67.00 88 THR A C 1
ATOM 696 O O . THR A 1 88 ? -3.870 3.445 14.898 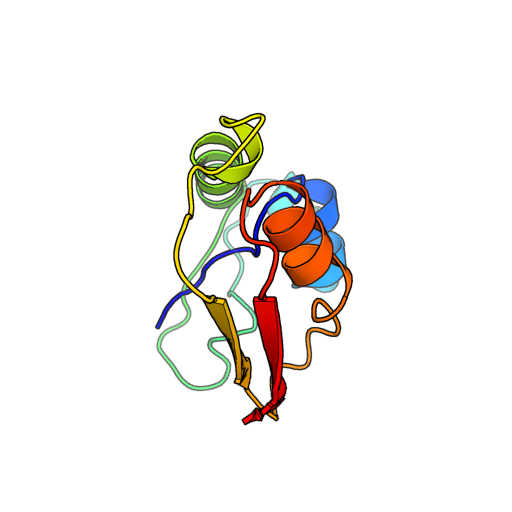1.00 67.00 88 THR A O 1
ATOM 699 N N . LYS A 1 89 ? -2.151 4.780 14.390 1.00 69.25 89 LYS A N 1
ATOM 700 C CA . LYS A 1 89 ? -2.876 6.011 14.747 1.00 69.25 89 LYS A CA 1
ATOM 701 C C . LYS A 1 89 ? -4.073 6.278 13.842 1.00 69.25 89 LYS A C 1
ATOM 703 O O . LYS A 1 89 ? -5.116 6.658 14.357 1.00 69.25 89 LYS A O 1
ATOM 708 N N . VAL A 1 90 ? -3.955 6.098 12.524 1.00 70.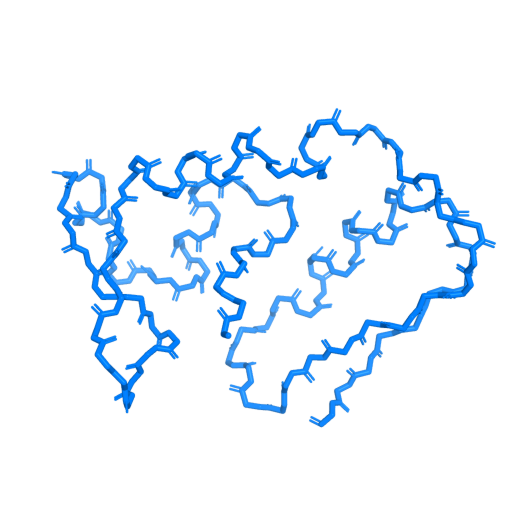38 90 VAL A N 1
ATOM 709 C CA . VAL A 1 90 ? -5.076 6.316 11.591 1.00 70.38 90 VAL A CA 1
ATOM 710 C C . VAL A 1 90 ? -6.204 5.323 11.861 1.00 70.38 90 VAL A C 1
ATOM 712 O O . VAL A 1 90 ? -7.365 5.722 11.940 1.00 70.38 90 VAL A O 1
ATOM 715 N N . PHE A 1 91 ? -5.869 4.047 12.049 1.00 74.38 91 PHE A N 1
ATOM 716 C CA . PHE A 1 91 ? -6.834 2.998 12.347 1.00 74.38 91 PHE A CA 1
ATOM 717 C C . PHE A 1 91 ? -7.476 3.193 13.721 1.00 74.38 91 PHE A C 1
ATOM 719 O O . PHE A 1 91 ? -8.697 3.191 13.802 1.00 74.38 91 PHE A O 1
ATOM 726 N N . ILE A 1 92 ? -6.689 3.454 14.772 1.00 74.75 92 ILE A N 1
ATOM 727 C CA . ILE A 1 92 ? -7.209 3.734 16.120 1.00 74.75 92 ILE A CA 1
ATOM 728 C C . ILE A 1 92 ? -8.105 4.973 16.103 1.00 74.75 92 ILE A C 1
ATOM 730 O O . ILE A 1 92 ? -9.208 4.917 16.631 1.00 74.75 92 ILE A O 1
ATOM 734 N N . LYS A 1 93 ? -7.683 6.065 15.448 1.00 75.25 93 LYS A N 1
ATOM 735 C CA . LYS A 1 93 ? -8.477 7.302 15.346 1.00 75.25 93 LYS A CA 1
ATOM 736 C C . LYS A 1 93 ? -9.826 7.073 14.666 1.00 75.25 93 LYS A C 1
ATOM 738 O O . LYS A 1 93 ? -10.794 7.739 15.013 1.00 75.25 93 LYS A O 1
ATOM 743 N N . LYS A 1 94 ? -9.877 6.187 13.668 1.00 74.25 94 LYS A N 1
ATOM 744 C CA . LYS A 1 94 ? -11.126 5.837 12.984 1.00 74.25 94 LYS A CA 1
ATOM 745 C C . LYS A 1 94 ? -11.917 4.758 13.710 1.00 74.25 94 LYS A C 1
ATOM 747 O O . LYS A 1 94 ? -13.122 4.689 13.517 1.00 74.25 94 LYS A O 1
ATOM 752 N N . SER A 1 95 ? -11.277 3.911 14.507 1.00 70.94 95 SER A N 1
ATOM 753 C CA . SER A 1 95 ? -11.977 2.918 15.310 1.00 70.94 95 SER A CA 1
ATOM 754 C C . SER A 1 95 ? -12.703 3.603 16.461 1.00 70.94 95 SER A C 1
ATOM 756 O O . SER A 1 95 ? -12.132 4.432 17.162 1.00 70.94 95 SER A O 1
ATOM 758 N N . SER A 1 96 ? -13.944 3.212 16.713 1.00 64.50 96 SER A N 1
ATOM 759 C CA . SER A 1 96 ? -14.686 3.625 17.910 1.00 64.50 96 SER A CA 1
ATOM 760 C C . SER A 1 96 ? -14.189 2.966 19.208 1.00 64.50 96 SER A C 1
ATOM 762 O O . SER A 1 96 ? -14.828 3.107 20.248 1.00 64.50 96 SER A O 1
ATOM 764 N N . SER A 1 97 ? -13.087 2.209 19.165 1.00 63.59 97 SER A N 1
ATOM 765 C CA . S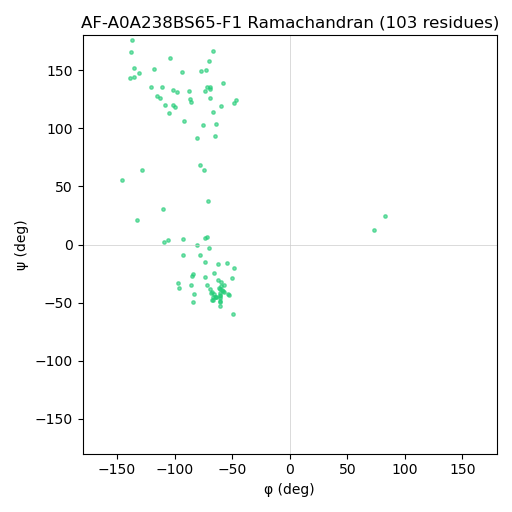ER A 1 97 ? -12.595 1.435 20.306 1.00 63.59 97 SER A CA 1
ATOM 766 C C . SER A 1 97 ? -11.710 2.293 21.209 1.00 63.59 97 SER A C 1
ATOM 768 O O . SER A 1 97 ? -10.683 2.818 20.782 1.00 63.59 97 SER A O 1
ATOM 770 N N . SER A 1 98 ? -12.083 2.397 22.484 1.00 61.03 98 SER A N 1
ATOM 771 C CA . SER A 1 98 ? -11.318 3.104 23.519 1.00 61.03 98 SER A CA 1
ATOM 772 C C . SER A 1 98 ? -10.117 2.309 24.053 1.00 61.03 98 SER A C 1
ATOM 774 O O . SER A 1 98 ? -9.293 2.871 24.768 1.00 61.03 98 SER A O 1
ATOM 776 N N . ASN A 1 99 ? -9.986 1.023 23.692 1.00 63.28 99 ASN A N 1
ATOM 777 C CA . ASN A 1 99 ? -8.993 0.091 24.240 1.00 63.28 99 ASN A CA 1
AT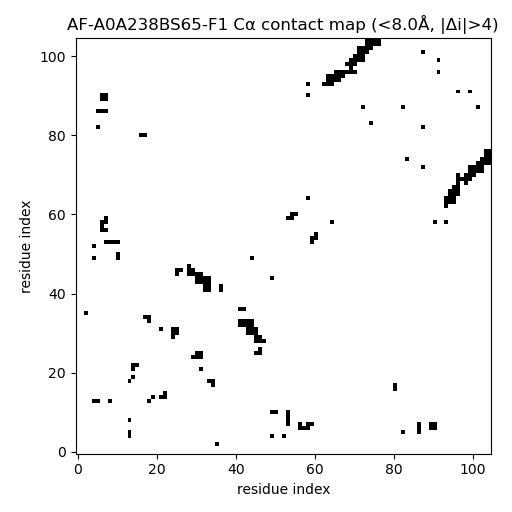OM 778 C C . ASN A 1 99 ? -8.199 -0.628 23.134 1.00 63.28 99 ASN A C 1
ATOM 780 O O . ASN A 1 99 ? -8.263 -1.852 22.988 1.00 63.28 99 ASN A O 1
ATOM 784 N N . ALA A 1 100 ? -7.436 0.136 22.350 1.00 65.75 100 ALA A N 1
ATOM 785 C CA . ALA A 1 100 ? -6.502 -0.405 21.367 1.00 65.75 100 ALA A CA 1
ATOM 786 C C . ALA A 1 100 ? -5.063 -0.440 21.913 1.00 65.75 100 ALA A C 1
ATOM 788 O O . ALA A 1 100 ? -4.562 0.565 22.418 1.00 65.75 100 ALA A O 1
ATOM 789 N N . LYS A 1 101 ? -4.380 -1.584 21.780 1.00 67.94 101 LYS A N 1
ATOM 790 C CA . LYS A 1 101 ? -2.957 -1.755 22.131 1.00 67.94 101 LYS A CA 1
ATOM 791 C C . LYS A 1 101 ? -2.154 -2.197 20.911 1.00 67.94 101 LYS A C 1
ATOM 793 O O . LYS A 1 101 ? -2.585 -3.078 20.170 1.00 67.94 101 LYS A O 1
ATOM 798 N N . CYS A 1 102 ? -0.988 -1.588 20.717 1.00 61.78 102 CYS A N 1
ATOM 799 C CA . CYS A 1 102 ? -0.047 -1.925 19.651 1.00 61.78 102 CYS A CA 1
ATOM 800 C C . CYS A 1 102 ? 1.211 -2.531 20.269 1.00 61.78 102 CYS A C 1
ATOM 802 O O . CYS A 1 102 ? 1.803 -1.913 21.153 1.00 61.78 102 CYS A O 1
ATOM 804 N N . GLU A 1 103 ? 1.608 -3.716 19.813 1.00 60.50 103 GLU A N 1
ATOM 805 C CA . GLU A 1 103 ? 2.755 -4.454 20.348 1.00 60.50 103 GLU A CA 1
ATOM 806 C C . GLU A 1 103 ? 3.614 -5.027 19.217 1.00 60.50 103 GLU A C 1
ATOM 808 O O . GLU A 1 103 ? 3.107 -5.460 18.177 1.00 60.50 103 GLU A O 1
ATOM 813 N N . LYS A 1 104 ? 4.927 -5.025 19.455 1.00 57.44 104 LYS A N 1
ATOM 814 C CA . LYS A 1 104 ? 5.930 -5.678 18.616 1.00 57.44 104 LYS A CA 1
ATOM 815 C C . LYS A 1 104 ? 6.040 -7.130 19.072 1.00 57.44 104 LYS A C 1
ATOM 817 O O . LYS A 1 104 ? 6.230 -7.350 20.268 1.00 57.44 104 LYS A O 1
ATOM 822 N N . ILE A 1 105 ? 5.875 -8.083 18.155 1.00 57.06 105 ILE A N 1
ATOM 823 C CA . ILE A 1 105 ? 6.190 -9.496 18.420 1.00 57.06 105 ILE A CA 1
ATOM 824 C C . ILE A 1 105 ? 7.661 -9.724 18.110 1.00 57.06 105 ILE A C 1
ATOM 826 O O . ILE A 1 105 ? 8.127 -9.148 17.098 1.00 57.06 105 ILE A O 1
#